Protein AF-A0A2V2EI05-F1 (afdb_monomer_lite)

Foldseek 3Di:
DPPVVVLVVQLVVLLVVLVVLQVCCVVPVVVRVLDHNLNSLLSNLVSNLVSLQCCLQPPPDDLVSSLVSLVSSLVSVLSNLVSVCVSVVPDPVVSVVVNVVSNVVSVVVNCVRNVDDPPVPPPCPDDPDDDPVRVVVVVVVPPPPPPD

Sequence (148 aa):
MSKKILPRLIVGISFLAAAILFLLSELMPDQFGGFNLAWAGLIFSGASGLALLLNALFTKNSVALKKLQLLLSAILLIVAVLCLVSALALPDNLVLPIILVVAAAVLVLSILFTGGKKWDEGDNHKVGYKNYYQRKAEEEKNKPDDQQ

pLDDT: mean 86.0, std 13.72, range [39.62, 97.81]

Structure (mmCIF, N/CA/C/O backbone):
data_AF-A0A2V2EI05-F1
#
_entry.id   AF-A0A2V2EI05-F1
#
loop_
_atom_site.group_PDB
_atom_site.id
_atom_site.type_symbol
_atom_site.label_atom_id
_atom_site.label_alt_id
_atom_site.label_comp_id
_atom_site.label_asym_id
_atom_site.label_entity_id
_atom_site.label_seq_id
_atom_site.pdbx_PDB_ins_code
_atom_site.Cartn_x
_atom_site.Cartn_y
_atom_site.Cartn_z
_atom_site.occupancy
_atom_site.B_iso_or_equiv
_atom_site.auth_seq_id
_atom_site.auth_comp_id
_atom_site.auth_asym_id
_atom_site.auth_atom_id
_atom_site.pdbx_PDB_model_num
ATOM 1 N N . MET A 1 1 ? 10.694 5.276 20.337 1.00 54.66 1 MET A N 1
ATOM 2 C CA . MET A 1 1 ? 9.716 5.986 19.477 1.00 54.66 1 MET A CA 1
ATOM 3 C C . MET A 1 1 ? 8.303 5.518 19.800 1.00 54.66 1 MET A C 1
ATOM 5 O O . MET A 1 1 ? 8.098 4.324 19.980 1.00 54.66 1 MET A O 1
ATOM 9 N N . SER A 1 2 ? 7.324 6.425 19.871 1.00 65.12 2 SER A N 1
ATOM 10 C CA . SER A 1 2 ? 5.907 6.041 19.966 1.00 65.12 2 SER A CA 1
ATOM 11 C C . SER A 1 2 ? 5.520 5.217 18.731 1.00 65.12 2 SER A C 1
ATOM 13 O O . SER A 1 2 ? 5.734 5.664 17.604 1.00 65.12 2 SER A O 1
ATOM 15 N N . LYS A 1 3 ? 4.928 4.027 18.925 1.00 67.44 3 LYS A N 1
ATOM 16 C CA . LYS A 1 3 ? 4.487 3.126 17.836 1.00 67.44 3 LYS A CA 1
ATOM 17 C C . LYS A 1 3 ? 3.539 3.812 16.833 1.00 67.44 3 LYS A C 1
ATOM 19 O O . LYS A 1 3 ? 3.417 3.366 15.702 1.00 67.44 3 LYS A O 1
ATOM 24 N N . LYS A 1 4 ? 2.914 4.932 17.225 1.00 72.56 4 LYS A N 1
ATOM 25 C CA . LYS A 1 4 ? 2.004 5.734 16.391 1.00 72.56 4 LYS A CA 1
ATOM 26 C C . LYS A 1 4 ? 2.721 6.658 15.394 1.00 72.56 4 LYS A C 1
ATOM 28 O O . LYS A 1 4 ? 2.1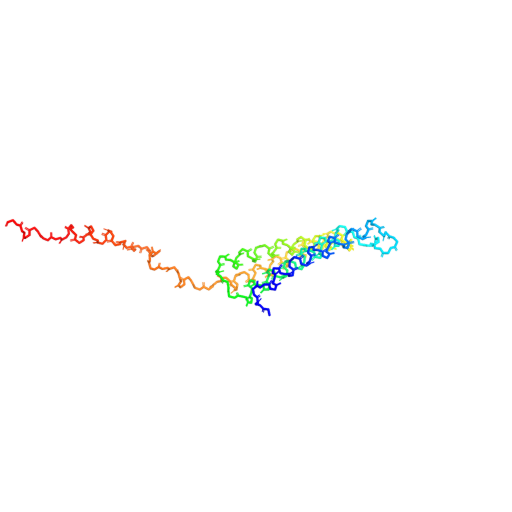04 7.082 14.422 1.00 72.56 4 LYS A O 1
ATOM 33 N N . ILE A 1 5 ? 3.989 7.003 15.642 1.00 84.50 5 ILE A N 1
ATOM 34 C CA . ILE A 1 5 ? 4.777 7.915 14.788 1.00 84.50 5 ILE A CA 1
ATOM 35 C C . ILE A 1 5 ? 5.406 7.164 13.616 1.00 84.50 5 ILE A C 1
ATOM 37 O O . ILE A 1 5 ? 5.464 7.697 12.513 1.00 84.50 5 ILE A O 1
ATOM 41 N N . LEU A 1 6 ? 5.819 5.915 13.841 1.00 87.50 6 LEU A N 1
ATOM 42 C CA . LEU A 1 6 ? 6.514 5.091 12.856 1.00 87.50 6 LEU A CA 1
ATOM 43 C C . LEU A 1 6 ? 5.828 5.028 11.474 1.00 87.50 6 LEU A C 1
ATOM 45 O O . LEU A 1 6 ? 6.502 5.324 10.494 1.00 87.50 6 LEU A O 1
ATOM 49 N N . PRO A 1 7 ? 4.519 4.729 11.341 1.00 87.81 7 PRO A N 1
ATOM 50 C CA . PRO A 1 7 ? 3.888 4.658 10.021 1.00 87.81 7 PRO A CA 1
ATOM 51 C C . PRO A 1 7 ? 3.868 6.010 9.301 1.00 87.81 7 PRO A C 1
ATOM 53 O O . PRO A 1 7 ? 4.071 6.064 8.095 1.00 87.81 7 PRO A O 1
ATOM 56 N N . ARG A 1 8 ? 3.687 7.116 10.033 1.00 89.44 8 ARG A N 1
ATOM 57 C CA . ARG A 1 8 ? 3.727 8.472 9.457 1.00 89.44 8 ARG A CA 1
ATOM 58 C C . ARG A 1 8 ? 5.126 8.817 8.959 1.00 89.44 8 ARG A C 1
ATOM 60 O O . ARG A 1 8 ? 5.277 9.433 7.912 1.00 89.44 8 ARG A O 1
ATOM 67 N N . LEU A 1 9 ? 6.134 8.394 9.715 1.00 92.94 9 LEU A N 1
ATOM 68 C CA . LEU A 1 9 ? 7.532 8.581 9.369 1.00 92.94 9 LEU A CA 1
ATOM 69 C C . LEU A 1 9 ? 7.909 7.751 8.135 1.00 92.94 9 LEU A C 1
ATOM 71 O O . LEU A 1 9 ? 8.552 8.290 7.246 1.00 92.94 9 LEU A O 1
ATOM 75 N N . ILE A 1 10 ? 7.451 6.498 8.027 1.00 94.06 10 ILE A N 1
ATOM 76 C CA . ILE A 1 10 ? 7.665 5.671 6.825 1.00 94.06 10 ILE A CA 1
ATOM 77 C C . ILE A 1 10 ? 7.040 6.335 5.596 1.00 94.06 10 ILE A C 1
ATOM 79 O O . ILE A 1 10 ? 7.711 6.450 4.577 1.00 94.06 10 ILE A O 1
ATOM 83 N N . VAL A 1 11 ? 5.802 6.831 5.697 1.00 93.56 11 VAL A N 1
ATOM 84 C CA . VAL A 1 11 ? 5.153 7.563 4.596 1.00 93.56 11 VAL A CA 1
ATOM 85 C C . VAL A 1 11 ? 5.998 8.774 4.185 1.00 93.56 11 VAL A C 1
ATOM 87 O O . VAL A 1 11 ? 6.348 8.906 3.014 1.00 93.56 11 VAL A O 1
ATOM 90 N N . GLY A 1 12 ? 6.405 9.612 5.144 1.00 93.56 12 GLY A N 1
ATOM 91 C CA . GLY A 1 12 ? 7.215 10.803 4.869 1.00 93.56 12 GLY A CA 1
ATOM 92 C C . GLY A 1 12 ? 8.587 10.492 4.262 1.00 93.56 12 GLY A C 1
ATOM 93 O O . GLY A 1 12 ? 8.977 11.109 3.273 1.00 93.56 12 GLY A O 1
ATOM 94 N N . ILE A 1 13 ? 9.303 9.503 4.805 1.00 95.50 13 ILE A N 1
ATOM 95 C CA . ILE A 1 13 ? 10.607 9.080 4.275 1.00 95.50 13 ILE A CA 1
ATOM 96 C C . ILE A 1 13 ? 10.455 8.443 2.897 1.00 95.50 13 ILE A C 1
ATOM 98 O O . ILE A 1 13 ? 11.267 8.724 2.026 1.00 95.50 13 ILE A O 1
ATOM 102 N N . SER A 1 14 ? 9.425 7.624 2.668 1.00 96.06 14 SER A N 1
ATOM 103 C CA . SER A 1 14 ? 9.208 6.997 1.360 1.00 96.06 14 SER A CA 1
ATOM 104 C C . SER A 1 14 ? 8.964 8.031 0.263 1.00 96.06 14 SER A C 1
ATOM 106 O O . SER A 1 14 ? 9.491 7.883 -0.836 1.00 96.06 14 SER A O 1
ATOM 108 N N . PHE A 1 15 ? 8.242 9.112 0.579 1.00 95.50 15 PHE A N 1
ATOM 109 C CA . PHE A 1 15 ? 8.043 10.227 -0.339 1.00 95.50 15 PHE A CA 1
ATOM 110 C C . PHE A 1 15 ? 9.360 10.946 -0.640 1.00 95.50 15 PHE A C 1
ATOM 112 O O . PHE A 1 15 ? 9.705 11.126 -1.804 1.00 95.50 15 PHE A O 1
ATOM 119 N N . LEU A 1 16 ? 10.120 11.310 0.400 1.00 96.69 16 LEU A N 1
ATOM 120 C CA . LEU A 1 16 ? 11.419 11.967 0.234 1.00 96.69 16 LEU A CA 1
ATOM 121 C C . LEU A 1 16 ? 12.394 11.102 -0.567 1.00 96.69 16 LEU A C 1
ATOM 123 O O . LEU A 1 16 ? 13.019 11.600 -1.495 1.00 96.69 16 LEU A O 1
ATOM 127 N N . ALA A 1 17 ? 12.497 9.812 -0.250 1.00 94.81 17 ALA A N 1
ATOM 128 C CA . ALA A 1 17 ? 13.367 8.882 -0.958 1.00 94.81 17 ALA A CA 1
ATOM 129 C C . ALA A 1 17 ? 12.976 8.759 -2.438 1.00 94.81 17 ALA A C 1
ATOM 131 O O . ALA A 1 17 ? 13.840 8.873 -3.302 1.00 94.81 17 ALA A O 1
ATOM 132 N N . ALA A 1 18 ? 11.683 8.592 -2.737 1.00 95.62 18 ALA A N 1
ATOM 133 C CA . ALA A 1 18 ? 11.189 8.529 -4.110 1.00 95.62 18 ALA A CA 1
ATOM 134 C C . ALA A 1 18 ? 11.474 9.826 -4.885 1.00 95.62 18 ALA A C 1
ATOM 136 O O . ALA A 1 18 ? 11.950 9.768 -6.015 1.00 95.62 18 ALA A O 1
ATOM 137 N N . ALA A 1 19 ? 11.234 10.987 -4.269 1.00 95.31 19 ALA A N 1
ATOM 138 C CA . ALA A 1 19 ? 11.466 12.288 -4.889 1.00 95.31 19 ALA A CA 1
ATOM 139 C C . ALA A 1 19 ? 12.957 12.561 -5.138 1.00 95.31 19 ALA A C 1
ATOM 141 O O . ALA A 1 19 ? 13.324 13.014 -6.218 1.00 95.31 19 ALA A O 1
ATOM 142 N N . ILE A 1 20 ? 13.821 12.260 -4.164 1.00 95.88 20 ILE A N 1
ATOM 143 C CA . ILE A 1 20 ? 15.271 12.451 -4.289 1.00 95.88 20 ILE A CA 1
ATOM 144 C C . ILE A 1 20 ? 15.836 11.533 -5.371 1.00 95.88 20 ILE A C 1
ATOM 146 O O . ILE A 1 20 ? 16.582 12.003 -6.221 1.00 95.88 20 ILE A O 1
ATOM 150 N N . LEU A 1 21 ? 15.470 10.247 -5.376 1.00 94.75 21 LEU A N 1
ATOM 151 C CA . LEU A 1 21 ? 15.950 9.307 -6.392 1.00 94.75 21 LEU A CA 1
ATOM 152 C C . LEU A 1 21 ? 15.453 9.675 -7.793 1.00 94.75 21 LEU A C 1
ATOM 154 O O . LEU A 1 21 ? 16.218 9.566 -8.745 1.00 94.75 21 LEU A O 1
ATOM 158 N N . PHE A 1 22 ? 14.216 10.162 -7.913 1.00 95.12 22 PHE A N 1
ATOM 159 C CA . PHE A 1 22 ? 13.686 10.647 -9.186 1.00 95.12 22 PHE A CA 1
ATOM 160 C C . PHE A 1 22 ? 14.410 11.910 -9.670 1.00 95.12 22 PHE A C 1
ATOM 162 O O . PHE A 1 22 ? 14.742 12.037 -10.841 1.00 95.12 22 PHE A O 1
ATOM 169 N N . LEU A 1 23 ? 14.726 12.846 -8.774 1.00 95.06 23 LEU A N 1
ATOM 170 C CA . LEU A 1 23 ? 15.552 13.996 -9.143 1.00 95.06 23 LEU A CA 1
ATOM 171 C C . LEU A 1 23 ? 16.958 13.552 -9.564 1.00 95.06 23 LEU A C 1
ATOM 173 O O . LEU A 1 23 ? 17.474 14.026 -10.569 1.00 95.06 23 LEU A O 1
ATOM 177 N N . LEU A 1 24 ? 17.570 12.614 -8.841 1.00 95.25 24 LEU A N 1
ATOM 178 C CA . LEU A 1 24 ? 18.885 12.084 -9.203 1.00 95.25 24 LEU A CA 1
ATOM 179 C C . LEU A 1 24 ? 18.877 11.368 -10.559 1.00 95.25 24 LEU A C 1
ATOM 181 O O . LEU A 1 24 ? 19.867 11.485 -11.277 1.00 95.25 24 LEU A O 1
ATOM 185 N N . SER A 1 25 ? 17.786 10.69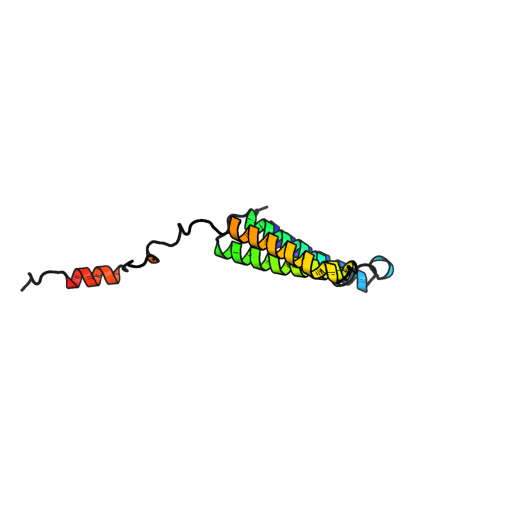5 -10.944 1.00 94.81 25 SER A N 1
ATOM 186 C CA . SER A 1 25 ? 17.674 10.099 -12.282 1.00 94.81 25 SER A CA 1
ATOM 187 C C . SER A 1 25 ? 17.666 11.131 -13.403 1.00 94.81 25 SER A C 1
ATOM 189 O O . SER A 1 25 ? 18.247 10.871 -14.452 1.00 94.81 25 SER A O 1
ATOM 191 N N . GLU A 1 26 ? 17.089 12.310 -13.169 1.00 93.69 26 GLU A N 1
ATOM 192 C CA . GLU A 1 26 ? 17.085 13.410 -14.144 1.00 93.69 26 GLU A CA 1
ATOM 193 C C . GLU A 1 26 ? 18.418 14.179 -14.170 1.00 93.69 26 GLU A C 1
ATOM 195 O O . GLU A 1 26 ? 18.881 14.597 -15.229 1.00 93.69 26 GLU A O 1
ATOM 200 N N . LEU A 1 27 ? 19.065 14.370 -13.012 1.00 94.81 27 LEU A N 1
ATOM 201 C CA . LEU A 1 27 ? 20.328 15.116 -12.919 1.00 94.81 27 LEU A CA 1
ATOM 202 C C . LEU A 1 27 ? 21.566 14.289 -13.294 1.00 94.81 27 LEU A C 1
ATOM 204 O O . LEU A 1 27 ? 22.546 14.848 -13.784 1.00 94.81 27 LEU A O 1
ATOM 208 N N . MET A 1 28 ? 21.560 12.984 -13.016 1.00 94.12 28 MET A N 1
ATOM 209 C CA . MET A 1 28 ? 22.699 12.081 -13.221 1.00 94.12 28 MET A CA 1
ATOM 210 C C . MET A 1 28 ? 22.255 10.807 -13.959 1.00 94.12 28 MET A C 1
ATOM 212 O O . MET A 1 28 ? 22.324 9.706 -13.396 1.00 94.12 28 MET A O 1
ATOM 216 N N . PRO A 1 29 ? 21.818 10.927 -15.226 1.00 91.12 29 PRO A N 1
ATOM 217 C CA . PRO A 1 29 ? 21.267 9.806 -15.989 1.00 91.12 29 PRO A CA 1
ATOM 218 C C . PRO A 1 29 ? 22.274 8.663 -16.187 1.00 91.12 29 PRO A C 1
ATOM 220 O O . PRO A 1 29 ? 21.877 7.502 -16.203 1.00 91.12 29 PRO A O 1
ATOM 223 N N . ASP A 1 30 ? 23.577 8.954 -16.232 1.00 92.12 30 ASP A N 1
ATOM 224 C CA . ASP A 1 30 ? 24.621 7.926 -16.361 1.00 92.12 30 ASP A CA 1
ATOM 225 C C . ASP A 1 30 ? 24.698 6.982 -15.146 1.00 92.12 30 ASP A C 1
ATOM 227 O O . ASP A 1 30 ? 25.139 5.842 -15.271 1.00 92.12 30 ASP A O 1
ATOM 231 N N . GLN A 1 31 ? 24.271 7.440 -13.963 1.00 89.75 31 GLN A N 1
ATOM 232 C CA . GLN A 1 31 ? 24.299 6.653 -12.721 1.00 89.75 31 GLN A CA 1
ATOM 233 C C . GLN A 1 31 ? 22.910 6.148 -12.316 1.00 89.75 31 GLN A C 1
ATOM 235 O O . GLN A 1 31 ? 22.782 5.048 -11.780 1.00 89.75 31 GLN A O 1
ATOM 240 N N . PHE A 1 32 ? 21.870 6.946 -12.569 1.00 89.94 32 PHE A N 1
ATOM 241 C CA . PHE A 1 32 ? 20.509 6.708 -12.084 1.00 89.94 32 PHE A CA 1
ATOM 242 C C . PHE A 1 32 ? 19.471 6.538 -13.202 1.00 89.94 32 PHE A C 1
ATOM 244 O O . PHE A 1 32 ? 18.292 6.398 -12.897 1.00 89.94 32 PHE A O 1
ATOM 251 N N . GLY A 1 33 ? 19.861 6.492 -14.480 1.00 83.25 33 GLY A N 1
ATOM 252 C CA . GLY A 1 33 ? 18.927 6.462 -15.617 1.00 83.25 33 GLY A CA 1
ATOM 253 C C . GLY A 1 33 ? 18.004 5.238 -15.690 1.00 83.25 33 GLY A C 1
ATOM 254 O O . GLY A 1 33 ? 16.993 5.268 -16.384 1.00 83.25 33 GLY A O 1
ATOM 255 N N . GLY A 1 34 ? 18.304 4.164 -14.950 1.00 85.81 34 GLY A N 1
ATOM 256 C CA . GLY A 1 34 ? 17.390 3.023 -14.786 1.00 85.81 34 GLY A CA 1
ATOM 257 C C . GLY A 1 34 ? 16.216 3.295 -13.833 1.00 85.81 34 GLY A C 1
ATOM 258 O O . GLY A 1 34 ? 15.238 2.546 -13.821 1.00 85.81 34 GLY A O 1
ATOM 259 N N . PHE A 1 35 ? 16.301 4.356 -13.031 1.00 92.38 35 PHE A N 1
ATOM 260 C CA . PHE A 1 35 ? 15.240 4.798 -12.141 1.00 92.38 35 PHE A CA 1
ATOM 261 C C . PHE A 1 35 ? 14.333 5.777 -12.889 1.00 92.38 35 PHE A C 1
ATOM 263 O O . PHE A 1 35 ? 14.791 6.749 -13.473 1.00 92.38 35 PHE A O 1
ATOM 270 N N . ASN A 1 36 ? 13.032 5.509 -12.892 1.00 91.75 36 ASN A N 1
ATOM 271 C CA . ASN A 1 36 ? 12.038 6.311 -13.598 1.00 91.75 36 ASN A CA 1
ATOM 272 C C . ASN A 1 36 ? 10.843 6.596 -12.677 1.00 91.75 36 ASN A C 1
ATOM 274 O O . ASN A 1 36 ? 10.799 6.165 -11.519 1.00 91.75 36 ASN A O 1
ATOM 278 N N . LEU A 1 37 ? 9.837 7.303 -13.193 1.00 93.69 37 LEU A N 1
ATOM 279 C CA . LEU A 1 37 ? 8.662 7.672 -12.404 1.00 93.69 37 LEU A CA 1
ATOM 280 C C . LEU A 1 37 ? 7.890 6.452 -11.868 1.00 93.69 37 LEU A C 1
ATOM 282 O O . LEU A 1 37 ? 7.314 6.525 -10.782 1.00 93.69 37 LEU A O 1
ATOM 286 N N . ALA A 1 38 ? 7.903 5.322 -12.582 1.00 95.44 38 ALA A N 1
ATOM 287 C CA . ALA A 1 38 ? 7.260 4.095 -12.121 1.00 95.44 38 ALA A CA 1
ATOM 288 C C . ALA A 1 38 ? 7.968 3.526 -10.880 1.00 95.44 38 ALA A C 1
ATOM 290 O O . ALA A 1 38 ? 7.297 3.158 -9.917 1.00 95.44 38 ALA A O 1
ATOM 291 N N . TRP A 1 39 ? 9.304 3.545 -10.834 1.00 96.12 39 TRP A N 1
ATOM 292 C CA . TRP A 1 39 ? 10.064 3.168 -9.635 1.00 96.12 39 TRP A CA 1
ATOM 293 C C . TRP A 1 39 ? 9.813 4.113 -8.453 1.00 96.12 39 TRP A C 1
ATOM 295 O O . TRP A 1 39 ? 9.607 3.652 -7.327 1.00 96.12 39 TRP A O 1
ATOM 305 N N . ALA A 1 40 ? 9.754 5.424 -8.701 1.00 96.31 40 ALA A N 1
ATOM 306 C CA . ALA A 1 40 ? 9.416 6.410 -7.672 1.00 96.31 40 ALA A CA 1
ATOM 307 C C . ALA A 1 40 ? 8.007 6.172 -7.100 1.00 96.31 40 ALA A C 1
ATOM 309 O O . ALA A 1 40 ? 7.816 6.100 -5.881 1.00 96.31 40 ALA A O 1
ATOM 310 N N . GLY A 1 41 ? 7.029 5.981 -7.989 1.00 96.56 41 GLY A N 1
ATOM 311 C CA . GLY A 1 41 ? 5.652 5.657 -7.634 1.00 96.56 41 GLY A CA 1
ATOM 312 C C . GLY A 1 41 ? 5.554 4.358 -6.840 1.00 96.56 41 GLY A C 1
ATOM 313 O O . GLY A 1 41 ? 4.881 4.331 -5.809 1.00 96.56 41 GLY A O 1
ATOM 314 N N . LEU A 1 42 ? 6.277 3.311 -7.252 1.00 97.25 42 LEU A N 1
ATOM 315 C CA . LEU A 1 42 ? 6.332 2.019 -6.564 1.00 97.25 42 LEU A CA 1
ATOM 316 C C . LEU A 1 42 ? 6.843 2.157 -5.127 1.00 97.25 42 LEU A C 1
ATOM 318 O O . LEU A 1 42 ? 6.226 1.620 -4.208 1.00 97.25 42 LEU A O 1
ATOM 322 N N . ILE A 1 43 ? 7.941 2.888 -4.919 1.00 96.62 43 ILE A N 1
ATOM 323 C CA . ILE A 1 43 ? 8.524 3.090 -3.586 1.00 96.62 43 ILE A CA 1
ATOM 324 C C . ILE A 1 43 ? 7.532 3.808 -2.678 1.00 96.62 43 ILE A C 1
ATOM 326 O O . ILE A 1 43 ? 7.247 3.332 -1.577 1.00 96.62 43 ILE A O 1
ATOM 330 N N . PHE A 1 44 ? 6.986 4.936 -3.135 1.00 97.56 44 PHE A N 1
ATOM 331 C CA . PHE A 1 44 ? 6.088 5.737 -2.312 1.00 97.56 44 PHE A CA 1
ATOM 332 C C . PHE A 1 44 ? 4.792 4.985 -1.992 1.00 97.56 44 PHE A C 1
ATOM 334 O O . PHE A 1 44 ? 4.420 4.853 -0.823 1.00 97.56 44 PHE A O 1
ATOM 341 N N . SER A 1 45 ? 4.117 4.469 -3.020 1.00 97.75 45 SER A N 1
ATOM 342 C CA . SER A 1 45 ? 2.827 3.794 -2.868 1.00 97.75 45 SER A CA 1
ATOM 343 C C . SER A 1 45 ? 2.960 2.451 -2.147 1.00 97.75 45 SER A C 1
ATOM 345 O O . SER A 1 45 ? 2.176 2.171 -1.240 1.00 97.75 45 SER A O 1
ATOM 347 N N . GLY A 1 46 ? 3.997 1.664 -2.444 1.00 97.38 46 GLY A N 1
ATOM 348 C CA . GLY A 1 46 ? 4.263 0.384 -1.792 1.00 97.38 46 GLY A CA 1
ATOM 349 C C . GLY A 1 46 ? 4.597 0.548 -0.311 1.00 97.38 46 GLY A C 1
ATOM 350 O O . GLY A 1 46 ? 3.943 -0.056 0.544 1.00 97.38 46 GLY A O 1
ATOM 351 N N . ALA A 1 47 ? 5.559 1.415 0.022 1.00 97.12 47 ALA A N 1
ATOM 352 C CA . ALA A 1 47 ? 5.949 1.644 1.412 1.00 97.12 47 ALA A CA 1
ATOM 353 C C . ALA A 1 47 ? 4.816 2.280 2.230 1.00 97.12 47 ALA A C 1
ATOM 355 O O . ALA A 1 47 ? 4.541 1.838 3.348 1.00 97.12 47 ALA A O 1
ATOM 356 N N . SER A 1 48 ? 4.115 3.273 1.672 1.00 97.19 48 SER A N 1
ATOM 357 C CA . SER A 1 48 ? 2.981 3.919 2.344 1.00 97.19 48 SER A CA 1
ATOM 358 C C . SER A 1 48 ? 1.797 2.967 2.515 1.00 97.19 48 SER A C 1
ATOM 360 O O . SER A 1 48 ? 1.196 2.913 3.591 1.00 97.19 48 SER A O 1
ATOM 362 N N . GLY A 1 49 ? 1.487 2.176 1.485 1.00 97.25 49 GLY A N 1
ATOM 363 C CA . GLY A 1 49 ? 0.431 1.168 1.513 1.00 97.25 49 GLY A CA 1
ATOM 364 C C . GLY A 1 49 ? 0.677 0.115 2.590 1.00 97.25 49 GLY A C 1
ATOM 365 O O . GLY A 1 49 ? -0.217 -0.155 3.397 1.00 97.25 49 GLY A O 1
ATOM 366 N N . LEU A 1 50 ? 1.904 -0.408 2.679 1.00 97.00 50 LEU A N 1
ATOM 367 C CA . LEU A 1 50 ? 2.307 -1.347 3.730 1.00 97.00 50 LEU A CA 1
ATOM 368 C C . LEU A 1 50 ? 2.312 -0.701 5.119 1.00 97.00 50 LEU A C 1
ATOM 370 O O . LEU A 1 50 ? 1.808 -1.293 6.073 1.00 97.00 50 LEU A O 1
ATOM 374 N N . ALA A 1 51 ? 2.826 0.523 5.256 1.00 96.25 51 ALA A N 1
ATOM 375 C CA . ALA A 1 51 ? 2.846 1.229 6.535 1.00 96.25 51 ALA A CA 1
ATOM 376 C C . ALA A 1 51 ? 1.431 1.435 7.098 1.00 96.25 51 ALA A C 1
ATOM 378 O O . ALA A 1 51 ? 1.197 1.221 8.291 1.00 96.25 51 ALA A O 1
ATOM 379 N N . LEU A 1 52 ? 0.476 1.817 6.244 1.00 95.62 52 LEU A N 1
ATOM 380 C CA . LEU A 1 52 ? -0.926 1.981 6.625 1.00 95.62 52 LEU A CA 1
ATOM 381 C C . LEU A 1 52 ? -1.600 0.643 6.942 1.00 95.62 52 LEU A C 1
ATOM 383 O O . LEU A 1 52 ? -2.332 0.577 7.932 1.00 95.62 52 LEU A O 1
ATOM 387 N N . LEU A 1 53 ? -1.304 -0.414 6.174 1.00 95.81 53 LEU A N 1
ATOM 388 C CA . LEU A 1 53 ? -1.791 -1.771 6.442 1.00 95.81 53 LEU A CA 1
ATOM 389 C C . LEU A 1 53 ? -1.373 -2.214 7.844 1.00 95.81 53 LEU A C 1
ATOM 391 O O . LEU A 1 53 ? -2.211 -2.481 8.702 1.00 95.81 53 LEU A O 1
ATOM 395 N N . LEU A 1 54 ? -0.065 -2.223 8.103 1.00 93.88 54 LEU A N 1
ATOM 396 C CA . LEU A 1 54 ? 0.502 -2.669 9.372 1.00 93.88 54 LEU A CA 1
ATOM 397 C C . LEU A 1 54 ? -0.006 -1.817 10.538 1.00 93.88 54 LEU A C 1
ATOM 399 O O . LEU A 1 54 ? -0.313 -2.348 11.605 1.00 93.88 54 LEU A O 1
ATOM 403 N N . ASN A 1 55 ? -0.160 -0.505 10.338 1.00 92.69 55 ASN A N 1
ATOM 404 C CA . ASN A 1 55 ? -0.714 0.365 11.368 1.00 92.69 55 ASN A CA 1
ATOM 405 C C . ASN A 1 55 ? -2.178 0.033 11.691 1.00 92.69 55 ASN A C 1
ATOM 407 O O . ASN A 1 55 ? -2.558 0.051 12.861 1.00 92.69 55 ASN A O 1
ATOM 411 N N . ALA A 1 56 ? -2.998 -0.292 10.691 1.00 91.75 56 ALA A N 1
ATOM 412 C CA . ALA A 1 56 ? -4.388 -0.680 10.916 1.00 91.75 56 ALA A CA 1
ATOM 413 C C . ALA A 1 56 ? -4.510 -2.018 11.666 1.00 91.75 56 ALA A C 1
ATOM 415 O O . ALA A 1 56 ? -5.399 -2.180 12.512 1.00 91.75 56 ALA A O 1
ATOM 416 N N . LEU A 1 57 ? -3.602 -2.957 11.378 1.00 90.69 57 LEU A N 1
ATOM 417 C CA . LEU A 1 57 ? -3.584 -4.297 11.968 1.00 90.69 57 LEU A CA 1
ATOM 418 C C . LEU A 1 57 ? -3.044 -4.297 13.406 1.00 90.69 57 LEU A C 1
ATOM 420 O O . LEU A 1 57 ? -3.674 -4.865 14.298 1.00 90.69 57 LEU A O 1
ATOM 424 N N . PHE A 1 58 ? -1.908 -3.637 13.648 1.00 88.75 58 PHE A N 1
ATOM 425 C CA . PHE A 1 58 ? -1.142 -3.786 14.892 1.00 88.75 58 PHE A CA 1
ATOM 426 C C . PHE A 1 58 ? -1.288 -2.627 15.886 1.00 88.75 58 PHE A C 1
ATOM 428 O O . PHE A 1 58 ? -0.890 -2.762 17.048 1.00 88.75 58 PHE A O 1
ATOM 435 N N . THR A 1 59 ? -1.878 -1.498 15.486 1.00 85.19 59 THR A N 1
ATOM 436 C CA . THR A 1 59 ? -2.084 -0.355 16.387 1.00 85.19 59 THR A CA 1
ATOM 437 C C . THR A 1 59 ? -3.509 -0.323 16.935 1.00 85.19 59 THR A C 1
ATOM 439 O O . THR A 1 59 ? -4.497 -0.564 16.236 1.00 85.19 59 THR A O 1
ATOM 442 N N . LYS A 1 60 ? -3.631 0.031 18.220 1.00 83.44 60 LYS A N 1
ATOM 443 C CA . LYS A 1 60 ? -4.919 0.338 18.854 1.00 83.44 60 LYS A CA 1
ATOM 444 C C . LYS A 1 60 ? -5.468 1.649 18.276 1.00 83.44 60 LYS A C 1
ATOM 446 O O . LYS A 1 60 ? -5.108 2.730 18.736 1.00 83.44 60 LYS A O 1
ATOM 451 N N . ASN A 1 61 ? -6.311 1.518 17.258 1.00 81.12 61 ASN A N 1
ATOM 452 C CA . ASN A 1 61 ? -7.029 2.594 16.577 1.00 81.12 61 ASN A CA 1
ATOM 453 C C . ASN A 1 61 ? -8.543 2.349 16.683 1.00 81.12 61 ASN A C 1
ATOM 455 O O . ASN A 1 61 ? -8.970 1.202 16.834 1.00 81.12 61 ASN A O 1
ATOM 459 N N . SER A 1 62 ? -9.350 3.409 16.571 1.00 86.00 62 SER A N 1
ATOM 460 C CA . SER A 1 62 ? -10.807 3.275 16.450 1.00 86.00 62 SER A CA 1
ATOM 461 C C . SER A 1 62 ? -11.178 2.497 15.182 1.00 86.00 62 SER A C 1
ATOM 463 O O . SER A 1 62 ? -10.436 2.509 14.196 1.00 86.00 62 SER A O 1
ATOM 465 N N . VAL A 1 63 ? -12.341 1.836 15.179 1.00 86.12 63 VAL A N 1
ATOM 466 C CA . VAL A 1 63 ? -12.811 1.051 14.019 1.00 86.12 63 VAL A CA 1
ATOM 467 C C . VAL A 1 63 ? -12.900 1.919 12.760 1.00 86.12 63 VAL A C 1
ATOM 469 O O . VAL A 1 63 ? -12.469 1.490 11.692 1.00 86.12 63 VAL A O 1
ATOM 472 N N . ALA A 1 64 ? -13.387 3.158 12.890 1.00 87.56 64 ALA A N 1
ATOM 473 C CA . ALA A 1 64 ? -13.453 4.112 11.784 1.00 87.56 64 ALA A CA 1
ATOM 474 C C . ALA A 1 64 ? -12.063 4.407 11.193 1.00 87.56 64 ALA A C 1
ATOM 476 O O . ALA A 1 64 ? -11.874 4.324 9.980 1.00 87.56 64 ALA A O 1
ATOM 477 N N . LEU A 1 65 ? -11.067 4.671 12.048 1.00 89.00 65 LEU A N 1
ATOM 478 C CA . LEU A 1 65 ? -9.704 4.951 11.599 1.00 89.00 65 LEU A CA 1
ATOM 479 C C . LEU A 1 65 ? -9.046 3.718 10.962 1.00 89.00 65 LEU A C 1
ATOM 481 O O . LEU A 1 65 ? -8.348 3.859 9.961 1.00 89.00 65 LEU A O 1
ATOM 485 N N . LYS A 1 66 ? -9.299 2.512 11.490 1.00 91.19 66 LYS A N 1
ATOM 486 C CA . LYS A 1 66 ? -8.827 1.260 10.877 1.00 91.19 66 LYS A CA 1
ATOM 487 C C . LYS A 1 66 ? -9.403 1.060 9.478 1.00 91.19 66 LYS A C 1
ATOM 489 O O . LYS A 1 66 ? -8.643 0.780 8.560 1.00 91.19 66 LYS A O 1
ATOM 494 N N . LYS A 1 67 ? -10.716 1.245 9.297 1.00 91.00 67 LYS A N 1
ATOM 495 C CA . LYS A 1 67 ? -11.370 1.130 7.981 1.00 91.00 67 LYS A CA 1
ATOM 496 C C . LYS A 1 67 ? -10.766 2.098 6.967 1.00 91.00 67 LYS A C 1
ATOM 498 O O . LYS A 1 67 ? -10.433 1.682 5.863 1.00 91.00 67 LYS A O 1
ATOM 503 N N . LEU A 1 68 ? -10.563 3.355 7.365 1.00 93.94 68 LEU A N 1
ATOM 504 C CA . LEU A 1 68 ? -9.932 4.357 6.507 1.00 93.94 68 LEU A CA 1
ATOM 505 C C . LEU A 1 68 ? -8.497 3.962 6.128 1.00 93.94 68 LEU A C 1
ATOM 507 O O . LEU A 1 68 ? -8.131 4.030 4.961 1.00 93.94 68 LEU A O 1
ATOM 511 N N . GLN A 1 69 ? -7.691 3.521 7.097 1.00 94.38 69 GLN A N 1
ATOM 512 C CA . GLN A 1 69 ? -6.307 3.106 6.847 1.00 94.38 69 GLN A CA 1
ATOM 513 C C . GLN A 1 69 ? -6.214 1.878 5.940 1.00 94.38 69 GLN A C 1
ATOM 515 O O . GLN A 1 69 ? -5.349 1.844 5.072 1.00 94.38 69 GLN A O 1
ATOM 520 N N . LEU A 1 70 ? -7.109 0.901 6.102 1.00 95.19 70 LEU A N 1
ATOM 521 C CA . LEU A 1 70 ? -7.172 -0.278 5.236 1.00 95.19 70 LEU A CA 1
ATOM 522 C C . LEU A 1 70 ? -7.616 0.078 3.815 1.00 95.19 70 LEU A C 1
ATOM 524 O O . LEU A 1 70 ? -7.044 -0.437 2.862 1.00 95.19 70 LEU A O 1
ATOM 528 N N . LEU A 1 71 ? -8.577 0.993 3.664 1.00 95.31 71 LEU A N 1
ATOM 529 C CA . LEU A 1 71 ? -9.008 1.478 2.352 1.00 95.31 71 LEU A CA 1
ATOM 530 C C . LEU A 1 71 ? -7.883 2.239 1.636 1.00 95.31 71 LEU A C 1
ATOM 532 O O . LEU A 1 71 ? -7.581 1.945 0.483 1.00 95.31 71 LEU A O 1
ATOM 536 N N . LEU A 1 72 ? -7.220 3.170 2.328 1.00 96.38 72 LEU A N 1
ATOM 537 C CA . LEU A 1 72 ? -6.071 3.895 1.777 1.00 96.38 72 LEU A CA 1
ATOM 538 C C . LEU A 1 72 ? -4.917 2.947 1.440 1.00 96.38 72 LEU A C 1
ATOM 540 O O . LEU A 1 72 ? -4.280 3.096 0.401 1.00 96.38 72 LEU A O 1
ATOM 544 N N . SER A 1 73 ? -4.675 1.952 2.294 1.00 96.75 73 SER A N 1
ATOM 545 C CA . SER A 1 73 ? -3.687 0.907 2.048 1.00 96.75 73 SER A CA 1
ATOM 546 C C . SER A 1 73 ? -4.007 0.108 0.784 1.00 96.75 73 SER A C 1
ATOM 548 O O . SER A 1 73 ? -3.130 -0.022 -0.064 1.00 96.75 73 SER A O 1
ATOM 550 N N . ALA A 1 74 ? -5.248 -0.359 0.606 1.00 96.69 74 ALA A N 1
ATOM 551 C CA . ALA A 1 74 ? -5.664 -1.076 -0.600 1.00 96.69 74 ALA A CA 1
ATOM 552 C C . ALA A 1 74 ? -5.398 -0.259 -1.868 1.00 96.69 74 ALA A C 1
ATOM 554 O O . ALA A 1 74 ? -4.772 -0.761 -2.797 1.00 96.69 74 ALA A O 1
ATOM 555 N N . ILE A 1 75 ? -5.824 1.008 -1.887 1.00 97.56 75 ILE A N 1
ATOM 556 C CA . ILE A 1 75 ? -5.629 1.894 -3.042 1.00 97.56 75 ILE A CA 1
ATOM 557 C C . ILE A 1 75 ? -4.138 2.049 -3.350 1.00 97.56 75 ILE A C 1
ATOM 559 O O . ILE A 1 75 ? -3.722 1.861 -4.490 1.00 97.56 75 ILE A O 1
ATOM 563 N N . LEU A 1 76 ? -3.321 2.343 -2.337 1.00 97.81 76 LEU A N 1
ATOM 564 C CA . LEU A 1 76 ? -1.883 2.534 -2.521 1.00 97.81 76 LEU A CA 1
ATOM 565 C C . LEU A 1 76 ? -1.172 1.253 -2.965 1.00 97.81 76 LEU A C 1
ATOM 567 O O . LEU A 1 76 ? -0.294 1.321 -3.815 1.00 97.81 76 LEU A O 1
ATOM 571 N N . LEU A 1 77 ? -1.559 0.084 -2.454 1.00 97.81 77 LEU A N 1
ATOM 572 C CA . LEU A 1 77 ? -0.979 -1.188 -2.887 1.00 97.81 77 LEU A CA 1
ATOM 573 C C . LEU A 1 77 ? -1.381 -1.546 -4.323 1.00 97.81 77 LEU A C 1
ATOM 575 O O . LEU A 1 77 ? -0.560 -2.084 -5.059 1.00 97.81 77 LEU A O 1
ATOM 579 N N . ILE A 1 78 ? -2.599 -1.209 -4.756 1.00 97.25 78 ILE A N 1
ATOM 580 C CA . ILE A 1 78 ? -3.007 -1.359 -6.161 1.00 97.25 78 ILE A CA 1
ATOM 5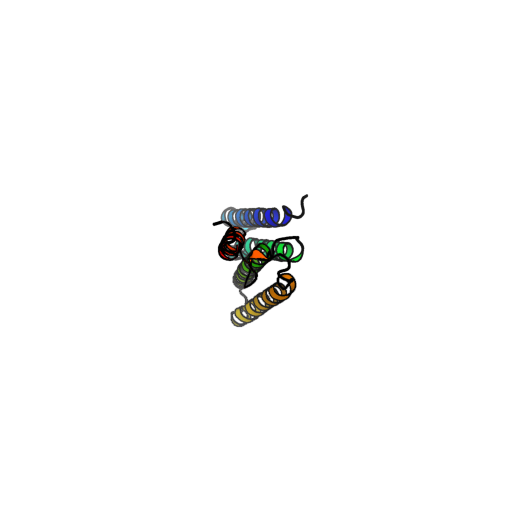81 C C . ILE A 1 78 ? -2.177 -0.431 -7.055 1.00 97.25 78 ILE A C 1
ATOM 583 O O . ILE A 1 78 ? -1.660 -0.874 -8.078 1.00 97.25 78 ILE A O 1
ATOM 587 N N . VAL A 1 79 ? -1.986 0.830 -6.653 1.00 97.56 79 VAL A N 1
ATOM 588 C CA . VAL A 1 79 ? -1.094 1.761 -7.366 1.00 97.56 79 VAL A CA 1
ATOM 589 C C . VAL A 1 79 ? 0.333 1.212 -7.421 1.00 97.56 79 VAL A C 1
ATOM 591 O O . VAL A 1 79 ? 0.948 1.246 -8.481 1.00 97.56 79 VAL A O 1
ATOM 594 N N . ALA A 1 80 ? 0.832 0.626 -6.331 1.00 97.31 80 ALA A N 1
ATOM 595 C CA . ALA A 1 80 ? 2.148 -0.004 -6.295 1.00 97.31 80 ALA A CA 1
ATOM 596 C C . ALA A 1 80 ? 2.257 -1.149 -7.308 1.00 97.31 80 ALA A C 1
ATOM 598 O O . ALA A 1 80 ? 3.249 -1.232 -8.023 1.00 97.31 80 ALA A O 1
ATOM 599 N N . VAL A 1 81 ? 1.229 -1.994 -7.430 1.00 96.00 81 VAL A N 1
ATOM 600 C CA . VAL A 1 81 ? 1.182 -3.052 -8.453 1.00 96.00 81 VAL A CA 1
ATOM 601 C C . VAL A 1 81 ? 1.224 -2.463 -9.862 1.00 96.00 81 VAL A C 1
ATOM 603 O O . VAL A 1 81 ? 1.994 -2.942 -10.688 1.00 96.00 81 VAL A O 1
ATOM 606 N N . LEU A 1 82 ? 0.450 -1.413 -10.141 1.00 95.62 82 LEU A N 1
ATOM 607 C CA . LEU A 1 82 ? 0.455 -0.760 -11.456 1.00 95.62 82 LEU A CA 1
ATOM 608 C C . LEU A 1 82 ? 1.831 -0.160 -11.785 1.00 95.62 82 LEU A C 1
ATOM 610 O O . LEU A 1 82 ? 2.342 -0.341 -12.890 1.00 95.62 82 LEU A O 1
ATOM 614 N N . CYS A 1 83 ? 2.467 0.491 -10.810 1.00 95.88 83 CYS A N 1
ATOM 615 C CA . CYS A 1 83 ? 3.833 0.987 -10.938 1.00 95.88 83 CYS A CA 1
ATOM 616 C C . CYS A 1 83 ? 4.837 -0.151 -11.161 1.00 95.88 83 CYS A C 1
ATOM 618 O O . CYS A 1 83 ? 5.713 -0.022 -12.009 1.00 95.88 83 CYS A O 1
ATOM 620 N N . LEU A 1 84 ? 4.700 -1.275 -10.450 1.00 94.56 84 LEU A N 1
ATOM 621 C CA . LEU A 1 84 ? 5.565 -2.447 -10.604 1.00 94.56 84 LEU A CA 1
ATOM 622 C C . LEU A 1 84 ? 5.450 -3.053 -12.004 1.00 94.56 84 LEU A C 1
ATOM 624 O O . LEU A 1 84 ? 6.466 -3.338 -12.630 1.00 94.56 84 LEU A O 1
ATOM 628 N N . VAL A 1 85 ? 4.222 -3.229 -12.497 1.00 93.56 85 VAL A N 1
ATOM 629 C CA . VAL A 1 85 ? 3.944 -3.726 -13.851 1.00 93.56 85 VAL A CA 1
ATOM 630 C C . VAL A 1 85 ? 4.616 -2.832 -14.885 1.00 93.56 85 VAL A C 1
ATOM 632 O O . VAL A 1 85 ? 5.318 -3.339 -15.755 1.00 93.56 85 VAL A O 1
ATOM 635 N N . SER A 1 86 ? 4.455 -1.512 -14.755 1.00 91.75 86 SER A N 1
ATOM 636 C CA . SER A 1 86 ? 5.083 -0.545 -15.656 1.00 91.75 86 SER A CA 1
ATOM 637 C C . SER A 1 86 ? 6.611 -0.552 -15.552 1.00 91.75 86 SER A C 1
ATOM 639 O O . SER A 1 86 ? 7.279 -0.440 -16.575 1.00 91.75 86 SER A O 1
ATOM 641 N N . ALA A 1 87 ? 7.169 -0.679 -14.347 1.00 91.56 87 ALA A N 1
ATOM 642 C CA . ALA A 1 87 ? 8.611 -0.653 -14.114 1.00 91.56 87 ALA A CA 1
ATOM 643 C C . ALA A 1 87 ? 9.318 -1.926 -14.609 1.00 91.56 87 ALA A C 1
ATOM 645 O O . ALA A 1 87 ? 10.441 -1.853 -15.099 1.00 91.56 87 ALA A O 1
ATOM 646 N N . LEU A 1 88 ? 8.662 -3.083 -14.486 1.00 91.75 88 LEU A N 1
ATOM 647 C CA . LEU A 1 88 ? 9.193 -4.386 -14.896 1.00 91.75 88 LEU A CA 1
ATOM 648 C C . LEU A 1 88 ? 8.735 -4.829 -16.291 1.00 91.75 88 LEU A C 1
ATOM 650 O O . LEU A 1 88 ? 9.110 -5.917 -16.720 1.00 91.75 88 LEU A O 1
ATOM 654 N N . ALA A 1 89 ? 7.920 -4.022 -16.978 1.00 90.31 89 ALA A N 1
ATOM 655 C CA . ALA A 1 89 ? 7.293 -4.371 -18.254 1.00 90.31 89 ALA A CA 1
ATOM 656 C C . ALA A 1 89 ? 6.613 -5.758 -18.215 1.00 90.31 89 ALA A C 1
ATOM 658 O O . ALA A 1 89 ? 6.798 -6.592 -19.104 1.00 90.31 89 ALA A O 1
ATOM 659 N N . LEU A 1 90 ? 5.857 -6.025 -17.142 1.00 91.38 90 LEU A N 1
ATOM 660 C CA . LEU A 1 90 ? 5.138 -7.291 -16.988 1.00 91.38 90 LEU A CA 1
ATOM 661 C C . LEU A 1 90 ? 4.035 -7.424 -18.048 1.00 91.38 90 LEU A C 1
ATOM 663 O O . LEU A 1 90 ? 3.444 -6.421 -18.441 1.00 91.38 90 LEU A O 1
ATOM 667 N N . PRO A 1 91 ? 3.709 -8.655 -18.477 1.00 91.81 91 PRO A N 1
ATOM 668 C CA . PRO A 1 91 ? 2.672 -8.867 -19.473 1.00 91.81 91 PRO A CA 1
ATOM 669 C C . PRO A 1 91 ? 1.282 -8.505 -18.925 1.00 91.81 91 PRO A C 1
ATOM 671 O O . PRO A 1 91 ? 0.924 -8.847 -17.793 1.00 91.81 91 PRO A O 1
ATOM 674 N N . ASP A 1 92 ? 0.480 -7.848 -19.766 1.00 88.88 92 ASP A N 1
ATOM 675 C CA . ASP A 1 92 ? -0.811 -7.249 -19.394 1.00 88.88 92 ASP A CA 1
ATOM 676 C C . ASP A 1 92 ? -1.817 -8.254 -18.812 1.00 88.88 92 ASP A C 1
ATOM 678 O O . ASP A 1 92 ? -2.638 -7.919 -17.954 1.00 88.88 92 ASP A O 1
ATOM 682 N N . ASN A 1 93 ? -1.733 -9.521 -19.227 1.00 92.69 93 ASN A N 1
ATOM 683 C CA . ASN A 1 93 ? -2.598 -10.591 -18.733 1.00 92.69 93 ASN A CA 1
ATOM 684 C C . ASN A 1 93 ? -2.384 -10.915 -17.242 1.00 92.69 93 ASN A C 1
ATOM 686 O O . ASN A 1 93 ? -3.269 -11.510 -16.627 1.00 92.69 93 ASN A O 1
ATOM 690 N N . LEU A 1 94 ? -1.246 -10.530 -16.651 1.00 91.12 94 LEU A N 1
ATOM 691 C CA . LEU A 1 94 ? -0.956 -10.730 -15.227 1.00 91.12 94 LEU A CA 1
ATOM 692 C C . LEU A 1 94 ? -1.445 -9.577 -14.343 1.00 91.12 94 LEU A C 1
ATOM 694 O O . LEU A 1 94 ? -1.601 -9.764 -13.136 1.00 91.12 94 LEU A O 1
ATOM 698 N N . VAL A 1 95 ? -1.740 -8.409 -14.917 1.00 91.12 95 VAL A N 1
ATOM 699 C CA . VAL A 1 95 ? -2.072 -7.191 -14.160 1.00 91.12 95 VAL A CA 1
ATOM 700 C C . VAL A 1 95 ? -3.335 -7.378 -13.326 1.00 91.12 95 VAL A C 1
ATOM 702 O O . VAL A 1 95 ? -3.319 -7.198 -12.106 1.00 91.12 95 VAL A O 1
ATOM 705 N N . LEU A 1 96 ? -4.428 -7.787 -13.972 1.00 93.56 96 LEU A N 1
ATOM 706 C CA . LEU A 1 96 ? -5.713 -7.979 -13.306 1.00 93.56 96 LEU A CA 1
ATOM 707 C C . LEU A 1 96 ? -5.657 -9.087 -12.233 1.00 93.56 96 LEU A C 1
ATOM 709 O O . LEU A 1 96 ? -6.104 -8.820 -11.114 1.00 93.56 96 LEU A O 1
ATOM 713 N N . PRO A 1 97 ? -5.080 -10.281 -12.493 1.00 95.62 97 PRO A N 1
ATOM 714 C CA . PRO A 1 97 ? -4.875 -11.294 -11.458 1.00 95.62 97 PRO A CA 1
ATOM 715 C C . PRO A 1 97 ? -4.144 -10.776 -10.215 1.00 95.62 97 PRO A C 1
ATOM 717 O O . PRO A 1 97 ? -4.606 -11.013 -9.100 1.00 95.62 97 PRO A O 1
ATOM 720 N N . ILE A 1 98 ? -3.040 -10.036 -10.378 1.00 94.12 98 ILE A N 1
ATOM 721 C CA . ILE A 1 98 ? -2.263 -9.523 -9.239 1.00 94.12 98 ILE A CA 1
ATOM 722 C C . ILE A 1 98 ? -3.092 -8.516 -8.432 1.00 94.12 98 ILE A C 1
ATOM 724 O O . ILE A 1 98 ? -3.147 -8.607 -7.203 1.00 94.12 98 ILE A O 1
ATOM 728 N N . ILE A 1 99 ? -3.786 -7.592 -9.106 1.00 94.94 99 ILE A N 1
ATOM 729 C CA . ILE A 1 99 ? -4.663 -6.614 -8.446 1.00 94.94 99 ILE A CA 1
ATOM 730 C C . ILE A 1 99 ? -5.767 -7.319 -7.654 1.00 94.94 99 ILE A C 1
ATOM 732 O O . ILE A 1 99 ? -6.012 -6.958 -6.503 1.00 94.94 99 ILE A O 1
ATOM 736 N N . LEU A 1 100 ? -6.410 -8.338 -8.233 1.00 96.25 100 LEU A N 1
ATOM 737 C CA . LEU A 1 100 ? -7.467 -9.099 -7.563 1.00 96.25 100 LEU A CA 1
ATOM 738 C C . LEU A 1 100 ? -6.952 -9.819 -6.316 1.00 96.25 100 LEU A C 1
ATOM 740 O O . LEU A 1 100 ? -7.623 -9.789 -5.287 1.00 96.25 100 LEU A O 1
ATOM 744 N N . VAL A 1 101 ? -5.758 -10.412 -6.375 1.00 96.44 101 VAL A N 1
ATOM 745 C CA . VAL A 1 101 ? -5.129 -11.058 -5.212 1.00 96.44 101 VAL A CA 1
ATOM 746 C C . VAL A 1 101 ? -4.868 -10.042 -4.098 1.00 96.44 101 VAL A C 1
ATOM 748 O O . VAL A 1 101 ? -5.219 -10.294 -2.944 1.00 96.44 101 VAL A O 1
ATOM 751 N N . VAL A 1 102 ? -4.312 -8.873 -4.428 1.00 95.31 102 VAL A N 1
ATOM 752 C CA . VAL A 1 102 ? -4.050 -7.803 -3.449 1.00 95.31 102 VAL A CA 1
ATOM 753 C C . VAL A 1 102 ? -5.353 -7.269 -2.850 1.00 95.31 102 VAL A C 1
ATOM 755 O O . VAL A 1 102 ? -5.473 -7.159 -1.628 1.00 95.31 102 VAL A O 1
ATOM 758 N N . ALA A 1 103 ? -6.351 -6.983 -3.687 1.00 94.81 103 ALA A N 1
ATOM 759 C CA . ALA A 1 103 ? -7.652 -6.494 -3.244 1.00 94.81 103 ALA A CA 1
ATOM 760 C C . ALA A 1 103 ? -8.360 -7.515 -2.340 1.00 94.81 103 ALA A C 1
ATOM 762 O O . ALA A 1 103 ? -8.858 -7.147 -1.275 1.00 94.81 103 ALA A O 1
ATOM 763 N N . ALA A 1 104 ? -8.350 -8.797 -2.715 1.00 95.88 104 ALA A N 1
ATOM 764 C CA . ALA A 1 104 ? -8.916 -9.877 -1.914 1.00 95.88 104 ALA A CA 1
ATOM 765 C C . ALA A 1 104 ? -8.210 -10.004 -0.558 1.00 95.88 104 ALA A C 1
ATOM 767 O O . ALA A 1 104 ? -8.879 -10.103 0.470 1.00 95.88 104 ALA A O 1
ATOM 768 N N . ALA A 1 105 ? -6.876 -9.931 -0.528 1.00 95.25 105 ALA A N 1
ATOM 769 C CA . ALA A 1 105 ? -6.110 -9.986 0.713 1.00 95.25 105 ALA A CA 1
ATOM 770 C C . ALA A 1 105 ? -6.485 -8.841 1.667 1.00 95.25 105 ALA A C 1
ATOM 772 O O . ALA A 1 105 ? -6.788 -9.086 2.837 1.00 95.25 105 ALA A O 1
ATOM 773 N N . VAL A 1 106 ? -6.535 -7.595 1.179 1.00 93.69 106 VAL A N 1
ATOM 774 C CA . VAL A 1 106 ? -6.917 -6.450 2.024 1.00 93.69 106 VAL A CA 1
ATOM 775 C C . VAL A 1 106 ? -8.386 -6.529 2.445 1.00 93.69 106 VAL A C 1
ATOM 777 O O . VAL A 1 106 ? -8.707 -6.195 3.586 1.00 93.69 106 VAL A O 1
ATOM 780 N N . LEU A 1 107 ? -9.277 -7.027 1.584 1.00 93.00 107 LEU A N 1
ATOM 781 C CA . LEU A 1 107 ? -10.687 -7.234 1.917 1.00 93.00 107 LEU A CA 1
ATOM 782 C C . LEU A 1 107 ? -10.851 -8.253 3.049 1.00 93.00 107 LEU A C 1
ATOM 784 O O . LEU A 1 107 ? -11.519 -7.952 4.041 1.00 93.00 107 LEU A O 1
ATOM 788 N N . VAL A 1 108 ? -10.186 -9.407 2.963 1.00 93.69 108 VAL A N 1
ATOM 789 C CA . VAL A 1 108 ? -10.185 -10.420 4.031 1.00 93.69 108 VAL A CA 1
ATOM 790 C C . VAL A 1 108 ? -9.652 -9.823 5.334 1.00 93.69 108 VAL A C 1
ATOM 792 O O . VAL A 1 108 ? -10.300 -9.934 6.377 1.00 93.69 108 VAL A O 1
ATOM 795 N N . LEU A 1 109 ? -8.525 -9.106 5.281 1.00 92.06 109 LEU A N 1
ATOM 796 C CA . LEU A 1 109 ? -7.970 -8.417 6.449 1.00 92.06 109 LEU A CA 1
ATOM 797 C C . LEU A 1 109 ? -8.944 -7.376 7.018 1.00 92.06 109 LEU A C 1
ATOM 799 O O . LEU A 1 109 ? -9.079 -7.253 8.235 1.00 92.06 109 LEU A 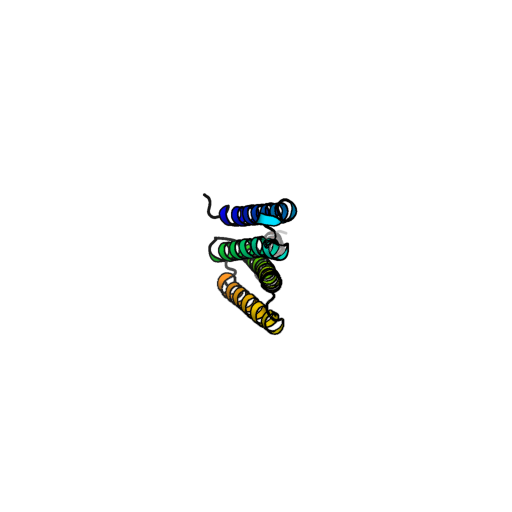O 1
ATOM 803 N N . SER A 1 110 ? -9.676 -6.654 6.172 1.00 89.00 110 SER A N 1
ATOM 804 C CA . SER A 1 110 ? -10.666 -5.682 6.635 1.00 89.00 110 SER A CA 1
ATOM 805 C C . SER A 1 110 ? -11.805 -6.328 7.411 1.00 89.00 110 SER A C 1
ATOM 807 O O . SER A 1 110 ? -12.161 -5.827 8.479 1.00 89.00 110 SER A O 1
ATOM 809 N N . ILE A 1 111 ? -12.316 -7.471 6.956 1.00 88.69 111 ILE A N 1
ATOM 810 C CA . ILE A 1 111 ? -13.377 -8.203 7.652 1.00 88.69 111 ILE A CA 1
ATOM 811 C C . ILE A 1 111 ? -12.866 -8.691 9.012 1.00 88.69 111 ILE A C 1
ATOM 813 O O . ILE A 1 111 ? -13.497 -8.439 10.040 1.00 88.69 111 ILE A O 1
ATOM 817 N N . LEU A 1 112 ? -11.684 -9.312 9.034 1.00 88.81 112 LEU A N 1
ATOM 818 C CA . LEU A 1 112 ? -11.099 -9.895 10.244 1.00 88.81 112 LEU A CA 1
ATOM 819 C C . LEU A 1 112 ? -10.752 -8.845 11.310 1.00 88.81 112 LEU A C 1
ATOM 821 O O . LEU A 1 112 ? -11.010 -9.053 12.493 1.00 88.81 112 LEU A O 1
ATOM 825 N N . PHE A 1 113 ? -10.189 -7.701 10.912 1.00 84.50 113 PHE A N 1
ATOM 826 C CA . PHE A 1 113 ? -9.648 -6.710 11.852 1.00 84.50 113 PHE A CA 1
ATOM 827 C C . PHE A 1 113 ? -10.595 -5.539 12.155 1.00 84.50 113 PHE A C 1
ATOM 829 O O . PHE A 1 113 ? -10.295 -4.730 13.043 1.00 84.50 113 PHE A O 1
ATOM 836 N N . THR A 1 114 ? -11.736 -5.439 11.458 1.00 82.62 114 THR A N 1
ATOM 837 C CA . THR A 1 114 ? -12.776 -4.423 11.725 1.00 82.62 114 THR A CA 1
ATOM 838 C C . THR A 1 114 ? -14.108 -4.994 12.228 1.00 82.62 114 THR A C 1
ATOM 840 O O . THR A 1 114 ? -14.963 -4.216 12.647 1.00 82.62 114 THR A O 1
ATOM 843 N N . GLY A 1 115 ? -14.269 -6.324 12.280 1.00 65.38 115 GLY A N 1
ATOM 844 C CA . GLY A 1 115 ? -15.485 -7.025 12.728 1.00 65.38 115 GLY A CA 1
ATOM 845 C C . GLY A 1 115 ? -15.729 -7.106 14.247 1.00 65.38 115 GLY A C 1
ATOM 846 O O . GLY A 1 115 ? -16.561 -7.893 14.691 1.00 65.38 115 GLY A O 1
ATOM 847 N N . GLY A 1 116 ? -15.021 -6.326 15.070 1.00 60.34 116 GLY A N 1
ATOM 848 C CA . GLY A 1 116 ? -15.211 -6.317 16.528 1.00 60.34 116 GLY A CA 1
ATOM 849 C C . GLY A 1 116 ? -16.549 -5.695 16.951 1.00 60.34 116 GLY A C 1
ATOM 850 O O . GLY A 1 116 ? -16.965 -4.684 16.385 1.00 60.34 116 GLY A O 1
ATOM 851 N N . LYS A 1 117 ? -17.217 -6.293 17.955 1.00 49.53 117 LYS A N 1
ATOM 852 C CA . LYS A 1 117 ? -18.513 -5.841 18.503 1.00 49.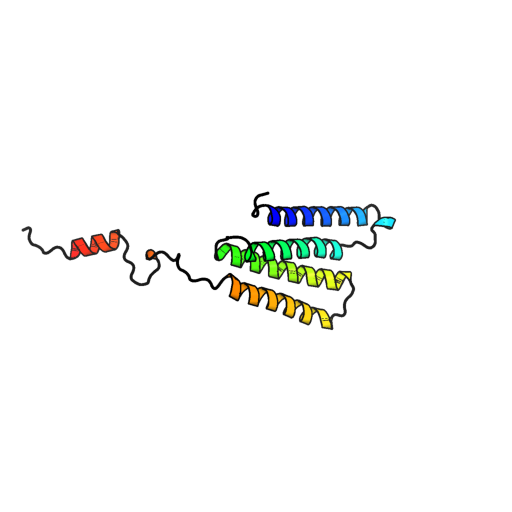53 117 LYS A CA 1
ATOM 853 C C . LYS A 1 117 ? -18.529 -4.326 18.744 1.00 49.53 117 LYS A C 1
ATOM 855 O O . LYS A 1 117 ? -17.628 -3.793 19.387 1.00 49.53 117 LYS A O 1
ATOM 860 N N . LYS A 1 118 ? -19.625 -3.689 18.313 1.00 51.78 118 LYS A N 1
ATOM 861 C CA . LYS A 1 118 ? -20.070 -2.314 18.614 1.00 51.78 118 LYS A CA 1
ATOM 862 C C . LYS A 1 118 ? -20.343 -2.084 20.114 1.00 51.78 118 LYS A C 1
ATOM 864 O O . LYS A 1 118 ? -21.357 -1.514 20.486 1.00 51.78 118 LYS A O 1
ATOM 869 N N . TRP A 1 119 ? -19.478 -2.567 20.998 1.00 49.12 119 TRP A N 1
ATOM 870 C CA . TRP A 1 119 ? -19.647 -2.460 22.451 1.00 49.12 119 TRP A CA 1
ATOM 871 C C . TRP A 1 119 ? -19.577 -1.009 22.963 1.00 49.12 119 TRP A C 1
ATOM 873 O O . TRP A 1 119 ? -19.795 -0.773 24.141 1.00 49.12 119 TRP A O 1
ATOM 883 N N . ASP A 1 120 ? -19.292 -0.065 22.060 1.00 50.75 120 ASP A N 1
ATOM 884 C CA . ASP A 1 120 ? -19.144 1.371 22.298 1.00 50.75 120 ASP A CA 1
ATOM 885 C C . ASP A 1 120 ? -20.207 2.212 21.555 1.00 50.75 120 ASP A C 1
ATOM 887 O O . ASP A 1 120 ? -20.141 3.439 21.544 1.00 50.75 120 ASP A O 1
ATOM 891 N N . GLU A 1 121 ? -21.209 1.583 20.918 1.00 56.81 121 GLU A N 1
ATOM 892 C CA . GLU A 1 121 ? -22.463 2.304 20.670 1.00 56.81 121 GLU A CA 1
ATOM 893 C C . GLU A 1 121 ? -23.099 2.512 22.044 1.00 56.81 121 GLU A C 1
ATOM 895 O O . GLU A 1 121 ? -23.700 1.595 22.603 1.00 56.81 121 GLU A O 1
ATOM 900 N N . GLY A 1 122 ? -22.888 3.700 22.620 1.00 57.03 122 GLY A N 1
ATOM 901 C CA . GLY A 1 122 ? -23.525 4.082 23.873 1.00 57.03 122 GLY A CA 1
ATOM 902 C C . GLY A 1 122 ? -25.027 3.808 23.802 1.00 57.03 122 GLY A C 1
ATOM 903 O O . GLY A 1 122 ? -25.629 3.900 22.728 1.00 57.03 122 GLY A O 1
ATOM 904 N N . ASP A 1 123 ? -25.639 3.456 24.936 1.00 61.19 123 ASP A N 1
ATOM 905 C CA . ASP A 1 123 ? -27.062 3.082 25.023 1.00 61.19 123 ASP A CA 1
ATOM 906 C C . ASP A 1 123 ? -28.004 4.084 24.335 1.00 61.19 123 ASP A C 1
ATOM 908 O O . ASP A 1 123 ? -29.077 3.714 23.869 1.00 61.19 123 ASP A O 1
ATOM 912 N N . ASN A 1 124 ? -27.552 5.327 24.191 1.00 65.62 124 ASN A N 1
ATOM 913 C CA . ASN A 1 124 ? -28.132 6.420 23.424 1.00 65.62 124 ASN A CA 1
ATOM 914 C C . ASN A 1 124 ? -28.346 6.176 21.919 1.00 65.62 124 ASN A C 1
ATOM 916 O O . ASN A 1 124 ? -29.104 6.922 21.304 1.00 65.62 124 ASN A O 1
ATOM 920 N N . HIS A 1 125 ? -27.749 5.139 21.334 1.00 60.25 125 HIS A N 1
ATOM 921 C CA . HIS A 1 125 ? -28.000 4.717 19.953 1.00 60.25 125 HIS A CA 1
ATOM 922 C C . HIS A 1 125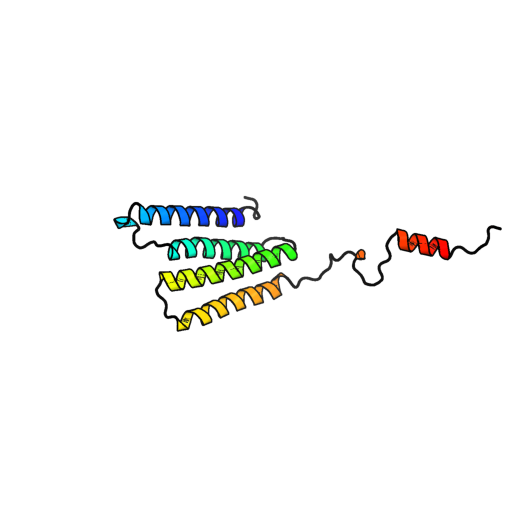 ? -28.948 3.513 19.837 1.00 60.25 125 HIS A C 1
ATOM 924 O O . HIS A 1 125 ? -29.275 3.101 18.722 1.00 60.25 125 HIS A O 1
ATOM 930 N N . LYS A 1 126 ? -29.422 2.945 20.956 1.00 68.62 126 LYS A N 1
ATOM 931 C CA . LYS A 1 126 ? -30.400 1.851 20.927 1.00 68.62 126 LYS A CA 1
ATOM 932 C C . LYS A 1 126 ? -31.778 2.368 20.512 1.00 68.62 126 LYS A C 1
ATOM 934 O O . LYS A 1 126 ? -32.238 3.412 20.974 1.00 68.62 126 LYS A O 1
ATOM 939 N N . VAL A 1 127 ? -32.464 1.595 19.669 1.00 60.38 127 VAL A N 1
ATOM 940 C CA . VAL A 1 127 ? -33.865 1.849 19.308 1.00 60.38 127 VAL A CA 1
ATOM 941 C C . VAL A 1 127 ? -34.701 1.834 20.590 1.00 60.38 127 VAL A C 1
ATOM 943 O O . VAL A 1 127 ? -34.735 0.829 21.295 1.00 60.38 127 VAL A O 1
ATOM 946 N N . GLY A 1 128 ? -35.331 2.968 20.907 1.00 68.88 128 GLY A N 1
ATOM 947 C CA . GLY A 1 128 ? -36.116 3.161 22.132 1.00 68.88 128 GLY A CA 1
ATOM 948 C C . GLY A 1 128 ? -35.404 3.913 23.264 1.00 68.88 128 GLY A C 1
ATOM 949 O O . GLY A 1 128 ? -36.019 4.128 24.308 1.00 68.88 128 GLY A O 1
ATOM 950 N N . TYR A 1 129 ? -34.150 4.346 23.090 1.00 67.81 129 TYR A N 1
ATOM 951 C CA . TYR A 1 129 ? -33.492 5.182 24.094 1.00 67.81 129 TYR A CA 1
ATOM 952 C C . TYR A 1 129 ? -34.153 6.562 24.181 1.00 67.81 129 TYR A C 1
ATOM 954 O O . TYR A 1 129 ? -34.194 7.302 23.199 1.00 67.81 129 TYR A O 1
ATOM 962 N N . LYS A 1 130 ? -34.646 6.913 25.374 1.00 74.94 130 LYS A N 1
ATOM 963 C CA . LYS A 1 130 ? -35.261 8.215 25.650 1.00 74.94 130 LYS A CA 1
ATOM 964 C C . LYS A 1 130 ? -34.268 9.166 26.306 1.00 74.94 130 LYS A C 1
ATOM 966 O O . LYS A 1 130 ? -33.663 8.873 27.341 1.00 74.94 130 LYS A O 1
ATOM 971 N N . ASN A 1 131 ? -34.140 10.350 25.725 1.00 79.38 131 ASN A N 1
ATOM 972 C CA . ASN A 1 131 ? -33.271 11.422 26.205 1.00 79.38 131 ASN A CA 1
ATOM 973 C C . ASN A 1 131 ? -33.738 11.886 27.600 1.00 79.38 131 ASN A C 1
ATOM 975 O O . ASN A 1 131 ? -34.900 11.703 27.956 1.00 79.38 131 ASN A O 1
ATOM 979 N N . TYR A 1 132 ? -32.879 12.545 28.389 1.00 76.12 132 TYR A N 1
ATOM 980 C CA . TYR A 1 132 ? -33.279 13.105 29.696 1.00 76.12 132 TYR A CA 1
ATOM 981 C C . TYR A 1 132 ? -34.543 13.978 29.599 1.00 76.12 132 TYR A C 1
ATOM 983 O O . TYR A 1 132 ? -35.485 13.781 30.358 1.00 76.12 132 TYR A O 1
ATOM 991 N N . TYR A 1 133 ? -34.609 14.857 28.596 1.00 78.25 133 TYR A N 1
ATOM 992 C CA . TYR A 1 133 ? -35.773 15.711 28.350 1.00 78.25 133 TYR A CA 1
ATOM 993 C C . TYR A 1 133 ? -37.039 14.929 27.985 1.00 78.25 133 TYR A C 1
ATOM 995 O O . TYR A 1 133 ? -38.127 15.294 28.412 1.00 78.25 133 TYR A O 1
ATOM 1003 N N . GLN A 1 134 ? -36.905 13.830 27.239 1.00 82.12 134 GLN A N 1
ATOM 1004 C CA . GLN A 1 134 ? -38.043 12.978 26.884 1.00 82.12 134 GLN A CA 1
ATOM 1005 C C . GLN A 1 134 ? -38.556 12.205 28.103 1.00 82.12 134 GLN A C 1
ATOM 1007 O O . GLN A 1 134 ? -39.762 12.117 28.298 1.00 82.12 134 GLN A O 1
ATOM 1012 N N . ARG A 1 135 ? -37.651 11.717 28.964 1.00 80.31 135 ARG A N 1
ATOM 1013 C CA . ARG A 1 135 ? -38.012 11.088 30.245 1.00 80.31 135 ARG A CA 1
ATOM 1014 C C . ARG A 1 135 ? -38.701 12.078 31.184 1.00 80.31 135 ARG A C 1
ATOM 1016 O O . ARG A 1 135 ? -39.737 11.750 31.745 1.00 80.31 135 ARG A O 1
ATOM 1023 N N . LYS A 1 136 ? -38.184 13.307 31.289 1.00 79.94 136 LYS A N 1
ATOM 1024 C CA . LYS A 1 136 ? -38.799 14.371 32.095 1.00 79.94 136 LYS A CA 1
ATOM 1025 C C . LYS A 1 136 ? -40.181 14.791 31.599 1.00 79.94 136 LYS A C 1
ATOM 1027 O O . LYS A 1 136 ? -41.086 14.926 32.411 1.00 79.94 136 LYS A O 1
ATOM 1032 N N . ALA A 1 137 ? -40.365 14.922 30.288 1.00 82.00 137 ALA A N 1
ATOM 1033 C CA . ALA A 1 137 ? -41.665 15.259 29.715 1.00 82.00 137 ALA A CA 1
ATOM 1034 C C . ALA A 1 137 ? -42.712 14.145 29.916 1.00 82.00 137 ALA A C 1
ATOM 1036 O O . ALA A 1 137 ? -43.897 14.432 30.060 1.00 82.00 137 ALA A O 1
ATOM 1037 N N . GLU A 1 138 ? -42.298 12.875 29.935 1.00 78.94 138 GLU A N 1
ATOM 1038 C CA . GLU A 1 138 ? -43.187 11.754 30.272 1.00 78.94 138 GLU A CA 1
ATOM 1039 C C . GLU A 1 138 ? -43.502 11.686 31.769 1.00 78.94 138 GLU A C 1
ATOM 1041 O O . GLU A 1 138 ? -44.651 11.447 32.131 1.00 78.94 138 GLU A O 1
ATOM 1046 N N . GLU A 1 139 ? -42.517 11.942 32.637 1.00 78.75 139 GLU A N 1
ATOM 1047 C CA . GLU A 1 139 ? -42.728 12.055 34.087 1.00 78.75 139 GLU A CA 1
ATOM 1048 C C . GLU A 1 139 ? -43.722 13.172 34.429 1.00 78.75 139 GLU A C 1
ATOM 1050 O O . GLU A 1 139 ? -44.557 12.992 35.307 1.00 78.75 139 GLU A O 1
ATOM 1055 N N . GLU A 1 140 ? -43.667 14.310 33.734 1.00 74.38 140 GLU A N 1
ATOM 1056 C CA . GLU A 1 140 ? -44.600 15.424 33.945 1.00 74.38 140 GLU A CA 1
ATOM 1057 C C . GLU A 1 140 ? -46.009 15.132 33.425 1.00 74.38 140 GLU A C 1
ATOM 1059 O O . GLU A 1 140 ? -46.976 15.506 34.080 1.00 74.38 140 GLU A O 1
ATOM 1064 N N . LYS A 1 141 ? -46.142 14.417 32.301 1.00 74.75 141 LYS A N 1
ATOM 1065 C CA . LYS A 1 141 ? -47.453 14.002 31.768 1.00 74.75 141 LYS A CA 1
ATOM 1066 C C . LYS A 1 141 ? -48.137 12.911 32.590 1.00 74.75 141 LYS A C 1
ATOM 1068 O O . LYS A 1 141 ? -49.355 12.800 32.529 1.00 74.75 141 LYS A O 1
ATOM 1073 N N . ASN A 1 142 ? -47.366 12.107 33.321 1.00 68.12 142 ASN A N 1
ATOM 1074 C CA . ASN A 1 142 ? -47.878 11.020 34.158 1.00 68.12 142 ASN A CA 1
ATOM 1075 C C . ASN A 1 142 ? -48.026 11.406 35.637 1.00 68.12 142 ASN A C 1
ATOM 1077 O O . ASN A 1 142 ? -48.337 10.536 36.452 1.00 68.12 142 ASN A O 1
ATOM 1081 N N . LYS A 1 143 ? -47.801 12.672 36.017 1.00 62.31 143 LYS A N 1
ATOM 1082 C CA . LYS A 1 143 ? -48.175 13.129 37.358 1.00 62.31 143 LYS A CA 1
ATOM 1083 C C . LYS A 1 143 ? -49.707 13.123 37.455 1.00 62.31 143 LYS A C 1
ATOM 1085 O O . LYS A 1 143 ? -50.341 13.784 36.636 1.00 62.31 143 LYS A O 1
ATOM 1090 N N . PRO A 1 144 ? -50.302 12.376 38.405 1.00 58.41 144 PRO A N 1
ATOM 1091 C CA . PRO A 1 144 ? -51.728 12.474 38.663 1.00 58.41 144 PRO A CA 1
ATOM 1092 C C . PRO A 1 144 ? -52.057 13.903 39.094 1.00 58.41 144 PRO A C 1
ATOM 1094 O O . PRO A 1 144 ? -51.260 14.542 39.785 1.00 58.41 144 PRO A O 1
ATOM 1097 N N . ASP A 1 145 ? -53.232 14.368 38.686 1.00 59.88 145 ASP A N 1
ATOM 1098 C CA . ASP A 1 145 ? -53.828 15.683 38.954 1.00 59.88 145 ASP A CA 1
ATOM 1099 C C . ASP A 1 145 ? -54.195 15.877 40.452 1.00 59.88 145 ASP A C 1
ATOM 1101 O O . ASP A 1 145 ? -55.219 16.455 40.789 1.00 59.88 145 ASP A O 1
ATOM 1105 N N . ASP A 1 146 ? -53.368 15.387 41.382 1.00 54.59 146 ASP A N 1
ATOM 1106 C CA . ASP A 1 146 ? -53.604 15.422 42.836 1.00 54.59 146 ASP A CA 1
ATOM 1107 C C . ASP A 1 146 ? -53.011 16.680 43.501 1.00 54.59 146 ASP A C 1
ATOM 1109 O O . ASP A 1 146 ? -52.481 16.628 44.613 1.00 54.59 146 ASP A O 1
ATOM 1113 N N . GLN A 1 147 ? -53.079 17.828 42.823 1.00 49.78 147 GLN A N 1
ATOM 1114 C CA . GLN A 1 147 ? -52.895 19.150 43.440 1.00 49.78 147 GLN A CA 1
ATOM 1115 C C . GLN A 1 147 ? -53.855 20.173 42.809 1.00 49.78 147 GLN A C 1
ATOM 1117 O O . GLN A 1 147 ? -53.421 21.124 42.158 1.00 49.78 147 GLN A O 1
ATOM 1122 N N . GLN A 1 148 ? -55.162 19.961 43.000 1.00 39.62 148 GLN A N 1
ATOM 1123 C CA . GLN A 1 148 ? -56.173 21.027 43.001 1.00 39.62 148 GLN A CA 1
ATOM 1124 C C . GLN A 1 148 ? -56.650 21.278 44.430 1.00 39.62 148 GLN A C 1
ATOM 1126 O O . GLN A 1 148 ? -56.879 20.282 45.153 1.00 39.62 148 GLN A O 1
#

Secondary structure (DSSP, 8-state):
--TTTHHHHHHHHHHHHHHHHHHHHHH-HHHHTT--HHHHHHHHHHHHHHHHHHHHHHS---HHHHHHHHHHHHHHHHHHHHHHHHHHT--GGGHHHHHHHHHHHHHHHHHHHH----TTS-GGGSTTPPPHHHHHHHHHHTS-S---

Radius of gyration: 25.72 Å; chains: 1; bounding box: 81×32×63 Å